Protein AF-A0A3C0W5I1-F1 (afdb_monomer)

Nearest PDB structures (foldseek):
  7qz1-assembly2_B-2  TM=9.231E-01  e=5.854E-04  Ancylobacter novellus DSM 506
  1gdh-assembly1_B  TM=9.721E-01  e=2.078E-03  Hyphomicrobium methylovorum
  8bxx-assembly1_AA  TM=9.087E-01  e=1.362E-03  Granulicella mallensis MP5ACTX8
  3jtm-assembly1_A  TM=9.121E-01  e=1.683E-03  Arabidopsis thaliana
  7ya4-assembly1_A  TM=9.364E-01  e=2.393E-03  Novosphingobium sp. AP12

Solvent-accessible surface area (backbone atoms only — not comparable to full-atom values): 3088 Å² total; per-residue (Å²): 104,48,73,52,77,66,38,50,57,49,34,53,54,38,44,78,70,72,48,85,40,69,31,30,48,102,60,81,73,60,64,73,58,29,61,75,40,58,41,49,79,32,92,47,62,67,67,59,69,75,105

Secondary structure (DSSP, 8-state):
---SHHHHHHHHHHHHTT--EEEE-SSPPPHHHHHHHTEEEES-HHHHHT-

Structure (mmCIF, N/CA/C/O backbone):
data_AF-A0A3C0W5I1-F1
#
_entry.id   AF-A0A3C0W5I1-F1
#
loop_
_atom_site.group_PDB
_atom_site.id
_atom_site.type_symbol
_atom_site.label_atom_id
_atom_site.l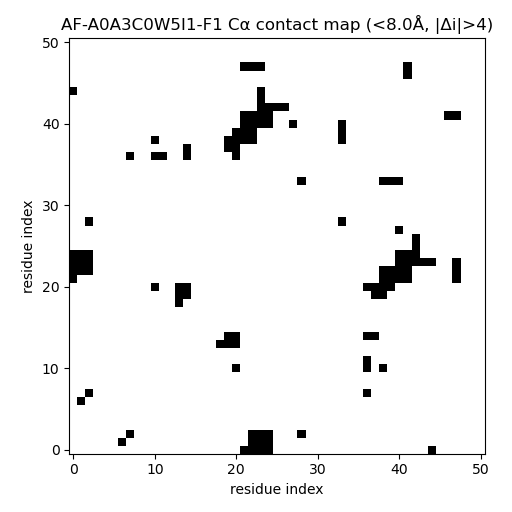abel_alt_id
_atom_site.label_comp_id
_atom_site.label_asym_id
_atom_site.label_entity_id
_atom_site.label_seq_id
_atom_site.pdbx_PDB_ins_code
_atom_site.Cartn_x
_atom_site.Cartn_y
_atom_site.Cartn_z
_atom_site.occupancy
_atom_site.B_iso_or_equiv
_atom_site.auth_seq_id
_atom_site.auth_comp_id
_atom_site.auth_asym_id
_atom_site.auth_atom_id
_atom_site.pdbx_PDB_model_num
ATOM 1 N N . VAL A 1 1 ? 7.666 2.304 -0.098 1.00 94.44 1 VAL A N 1
ATOM 2 C CA . VAL A 1 1 ? 8.444 2.254 -1.364 1.00 94.44 1 VAL A CA 1
ATOM 3 C C . VAL A 1 1 ? 9.115 0.899 -1.463 1.00 94.44 1 VAL A C 1
ATOM 5 O O . VAL A 1 1 ? 9.806 0.521 -0.525 1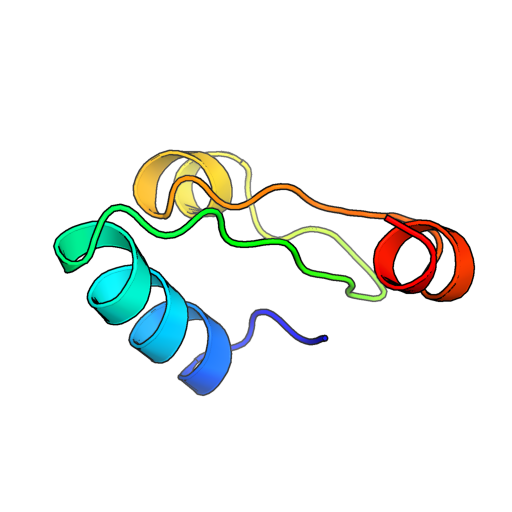.00 94.44 1 VAL A O 1
ATOM 8 N N . GLY A 1 2 ? 8.889 0.151 -2.540 1.00 95.38 2 GLY A N 1
ATOM 9 C CA . GLY A 1 2 ? 9.347 -1.233 -2.644 1.00 95.38 2 GLY A CA 1
ATOM 10 C C . GLY A 1 2 ? 8.344 -2.249 -2.079 1.00 95.38 2 GLY A C 1
ATOM 11 O O . GLY A 1 2 ? 7.736 -2.021 -1.037 1.00 95.38 2 GLY A O 1
ATOM 12 N N . MET A 1 3 ? 8.224 -3.406 -2.737 1.00 97.75 3 MET A N 1
ATOM 13 C CA . MET A 1 3 ? 7.486 -4.587 -2.251 1.00 97.75 3 MET A CA 1
ATOM 14 C C . MET A 1 3 ? 8.207 -5.896 -2.633 1.00 97.75 3 MET A C 1
ATOM 16 O O . MET A 1 3 ? 7.636 -6.830 -3.191 1.00 97.75 3 MET A O 1
ATOM 20 N N . GLY A 1 4 ? 9.520 -5.933 -2.379 1.00 95.75 4 GLY A N 1
ATOM 21 C CA . GLY A 1 4 ? 10.340 -7.148 -2.475 1.00 95.75 4 GLY A CA 1
ATOM 22 C C . GLY A 1 4 ? 10.271 -7.996 -1.199 1.00 95.75 4 GLY A C 1
ATOM 23 O O . GLY A 1 4 ? 9.416 -7.777 -0.347 1.00 95.75 4 GLY A O 1
ATOM 24 N N . ARG A 1 5 ? 11.219 -8.924 -1.008 1.00 97.00 5 ARG A N 1
ATOM 25 C CA . ARG A 1 5 ? 11.245 -9.839 0.158 1.00 97.00 5 ARG A CA 1
ATOM 26 C C . ARG A 1 5 ? 11.110 -9.119 1.510 1.00 97.00 5 ARG A C 1
ATOM 28 O O . ARG A 1 5 ? 10.299 -9.517 2.339 1.00 97.00 5 ARG A O 1
ATOM 35 N N . ILE A 1 6 ? 11.873 -8.040 1.709 1.00 97.19 6 ILE A N 1
ATOM 36 C CA . ILE A 1 6 ? 11.842 -7.244 2.949 1.00 97.19 6 ILE A CA 1
ATOM 37 C C . ILE A 1 6 ? 10.511 -6.491 3.081 1.00 97.19 6 ILE A C 1
ATOM 39 O O . ILE A 1 6 ? 9.900 -6.523 4.145 1.00 97.19 6 ILE A O 1
ATOM 43 N N . GLY A 1 7 ? 10.035 -5.869 1.997 1.00 97.31 7 GLY A N 1
ATOM 44 C CA . GLY A 1 7 ? 8.769 -5.131 1.988 1.00 97.31 7 GLY A CA 1
ATOM 45 C C . GLY A 1 7 ? 7.576 -6.015 2.353 1.00 97.31 7 GLY A C 1
ATOM 46 O O . GLY A 1 7 ? 6.780 -5.641 3.206 1.00 97.31 7 GLY A O 1
ATOM 47 N N . GLN A 1 8 ? 7.509 -7.231 1.805 1.00 97.75 8 GLN A N 1
ATOM 48 C CA . GLN A 1 8 ? 6.444 -8.189 2.119 1.00 97.75 8 GLN A CA 1
ATOM 49 C C . GLN A 1 8 ? 6.508 -8.678 3.574 1.00 97.75 8 GLN A C 1
ATOM 51 O O . GLN A 1 8 ? 5.481 -8.796 4.239 1.00 97.75 8 GLN A O 1
ATOM 56 N N . ALA A 1 9 ? 7.711 -8.939 4.101 1.00 98.06 9 ALA A N 1
ATOM 57 C CA . ALA A 1 9 ? 7.880 -9.309 5.507 1.00 98.06 9 ALA A CA 1
ATOM 58 C C . ALA A 1 9 ? 7.445 -8.181 6.457 1.00 98.06 9 ALA A C 1
ATOM 60 O O . ALA A 1 9 ? 6.822 -8.449 7.485 1.00 98.06 9 ALA A O 1
ATOM 61 N N . LEU A 1 10 ? 7.737 -6.926 6.103 1.00 97.62 10 LEU A N 1
ATOM 62 C CA . LEU A 1 10 ? 7.296 -5.759 6.862 1.00 97.62 10 LEU A CA 1
ATOM 63 C C . LEU A 1 10 ? 5.776 -5.573 6.777 1.00 97.62 10 LEU A C 1
ATOM 65 O O . LEU A 1 10 ? 5.141 -5.376 7.808 1.00 97.62 10 LEU A O 1
ATOM 69 N N . ALA A 1 11 ? 5.189 -5.710 5.585 1.00 97.75 11 ALA A N 1
ATOM 70 C CA . ALA A 1 11 ? 3.748 -5.599 5.369 1.00 97.75 11 ALA A CA 1
ATOM 71 C C . ALA A 1 11 ? 2.955 -6.630 6.188 1.00 97.75 11 ALA A C 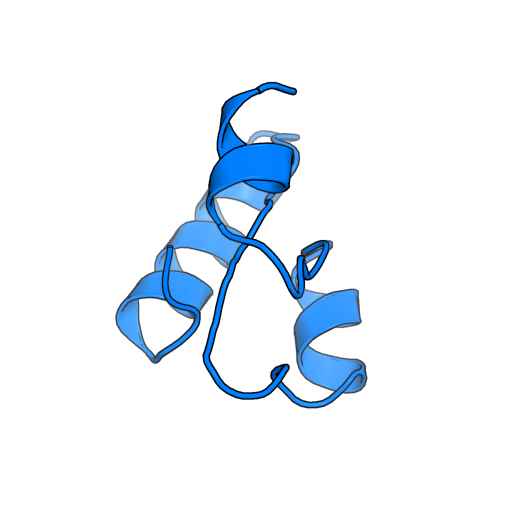1
ATOM 73 O O . ALA A 1 11 ? 1.975 -6.271 6.836 1.00 97.75 11 ALA A O 1
ATOM 74 N N . ARG A 1 12 ? 3.424 -7.888 6.265 1.00 97.00 12 ARG A N 1
ATOM 75 C CA . ARG A 1 12 ? 2.809 -8.909 7.137 1.00 97.00 12 ARG A CA 1
ATOM 76 C C . ARG A 1 12 ? 2.786 -8.500 8.606 1.00 97.00 12 ARG A C 1
ATOM 78 O O . ARG A 1 12 ? 1.790 -8.729 9.285 1.00 97.00 12 ARG A O 1
ATOM 85 N N . ARG A 1 13 ? 3.867 -7.890 9.099 1.00 97.62 13 ARG A N 1
ATOM 86 C CA . ARG A 1 13 ? 3.921 -7.386 10.480 1.00 97.62 13 ARG A CA 1
ATOM 87 C C . ARG A 1 13 ? 2.978 -6.201 10.657 1.00 97.62 13 ARG A C 1
ATOM 89 O O . ARG A 1 13 ? 2.184 -6.214 11.583 1.00 97.62 13 ARG A O 1
ATOM 96 N N . ALA A 1 14 ? 3.012 -5.233 9.744 1.00 97.44 14 ALA A N 1
ATOM 97 C CA . ALA A 1 14 ? 2.145 -4.054 9.761 1.00 97.44 14 ALA A CA 1
ATOM 98 C C . ALA A 1 14 ? 0.648 -4.424 9.779 1.00 97.44 14 ALA A C 1
ATOM 100 O O . ALA A 1 14 ? -0.115 -3.852 10.556 1.00 97.44 14 ALA A O 1
ATOM 101 N N . LYS A 1 15 ? 0.247 -5.448 9.012 1.00 95.31 15 LYS A N 1
ATOM 102 C CA . LYS A 1 15 ? -1.122 -5.986 9.006 1.00 95.31 15 LYS 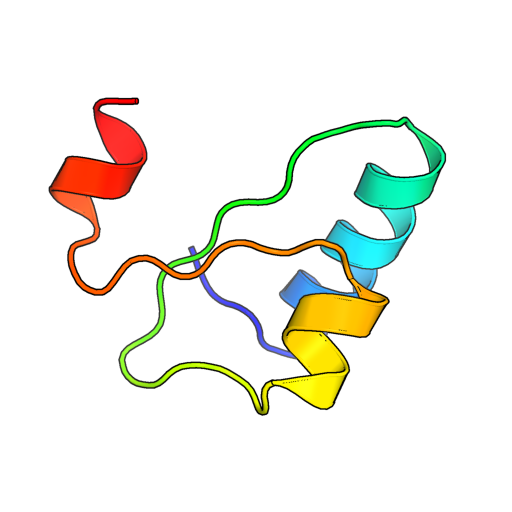A CA 1
ATOM 103 C C . LYS A 1 15 ? -1.567 -6.477 10.387 1.00 95.31 15 LYS A C 1
ATOM 105 O O . LYS A 1 15 ? -2.694 -6.208 10.789 1.00 95.31 15 LYS A O 1
ATOM 110 N N . ALA A 1 16 ? -0.687 -7.143 11.138 1.00 95.19 16 ALA A N 1
ATOM 111 C CA . ALA A 1 16 ? -0.989 -7.593 12.501 1.00 95.19 16 ALA A CA 1
ATOM 112 C C . ALA A 1 16 ? -1.224 -6.427 13.481 1.00 95.19 16 ALA A C 1
ATOM 114 O O . ALA A 1 16 ? -1.894 -6.603 14.493 1.00 95.19 16 ALA A O 1
ATOM 115 N N . PHE A 1 17 ? -0.715 -5.235 13.159 1.00 96.50 17 PHE A N 1
ATOM 116 C CA . PHE A 1 17 ? -0.943 -4.001 13.911 1.00 96.50 17 PHE A CA 1
ATOM 117 C C . PHE A 1 17 ? -2.110 -3.160 13.364 1.00 96.50 17 PHE A C 1
ATOM 119 O O . PHE A 1 17 ? -2.301 -2.031 13.805 1.00 96.50 17 PHE A O 1
ATOM 126 N N . GLY A 1 18 ? -2.880 -3.670 12.395 1.00 95.19 18 GLY A N 1
ATOM 127 C CA . GLY A 1 18 ? -3.996 -2.937 11.787 1.00 95.19 18 GLY A CA 1
ATOM 128 C C . GLY A 1 18 ? -3.566 -1.734 10.939 1.00 95.19 18 GLY A C 1
ATOM 129 O O . GLY A 1 18 ? -4.379 -0.855 10.664 1.00 95.19 18 GLY A O 1
ATOM 130 N N . MET A 1 19 ? -2.295 -1.668 10.532 1.00 96.44 19 MET A N 1
ATOM 131 C CA . MET A 1 19 ? -1.791 -0.579 9.697 1.00 96.44 19 MET A CA 1
ATOM 132 C C . MET A 1 19 ? -2.201 -0.765 8.235 1.00 96.44 19 MET A C 1
ATOM 134 O O . MET A 1 19 ? -2.206 -1.881 7.714 1.00 96.44 19 MET A O 1
ATOM 138 N N . GLN A 1 20 ? -2.455 0.349 7.549 1.00 94.75 20 GLN A N 1
ATOM 139 C CA . GLN A 1 20 ? -2.614 0.366 6.096 1.00 94.75 20 GLN A CA 1
ATOM 140 C C . GLN A 1 20 ? -1.238 0.387 5.431 1.00 94.75 20 GLN A C 1
ATOM 142 O O . GLN A 1 20 ? -0.376 1.195 5.781 1.00 94.75 20 GLN A O 1
ATOM 147 N N . VAL A 1 21 ? -1.020 -0.510 4.470 1.00 96.56 21 VAL A N 1
ATOM 148 C CA . VAL A 1 21 ? 0.249 -0.610 3.748 1.00 96.56 21 VAL A CA 1
ATOM 149 C C . VAL A 1 21 ? 0.071 -0.030 2.353 1.00 96.56 21 VAL A C 1
ATOM 151 O O . VAL A 1 21 ? -0.695 -0.549 1.546 1.00 96.56 21 VAL A O 1
ATOM 154 N N . HIS A 1 22 ? 0.828 1.019 2.046 1.00 97.88 22 HIS A N 1
ATOM 155 C CA . HIS A 1 22 ? 0.939 1.570 0.699 1.00 97.88 22 HIS A CA 1
ATOM 156 C C . HIS A 1 22 ? 2.332 1.286 0.137 1.00 97.88 22 HIS A C 1
ATOM 158 O O . HIS A 1 22 ? 3.337 1.336 0.857 1.00 97.88 22 HIS A O 1
ATOM 164 N N . TYR A 1 23 ? 2.415 0.965 -1.152 1.00 98.00 23 TYR A N 1
ATOM 165 C CA . TYR A 1 23 ? 3.693 0.724 -1.807 1.00 98.00 23 TYR A CA 1
ATOM 166 C C . TYR A 1 23 ? 3.727 1.251 -3.235 1.00 98.00 23 TYR A C 1
ATOM 168 O O . TYR A 1 23 ? 2.733 1.261 -3.950 1.00 98.00 23 TYR A O 1
ATOM 176 N N . HIS A 1 24 ? 4.934 1.600 -3.662 1.00 98.19 24 HIS A N 1
ATOM 177 C CA . HIS A 1 24 ? 5.250 1.958 -5.033 1.00 98.19 24 HIS A CA 1
AT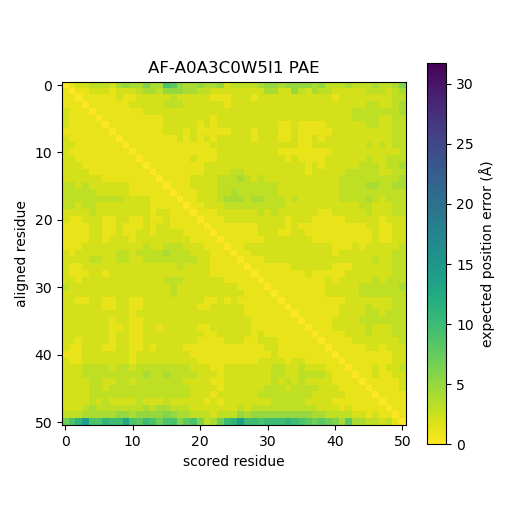OM 178 C C . HIS A 1 24 ? 6.402 1.075 -5.516 1.00 98.19 24 HIS A C 1
ATOM 180 O O . HIS A 1 24 ? 7.409 0.922 -4.817 1.00 98.19 24 HIS A O 1
ATOM 186 N N . ASN A 1 25 ? 6.235 0.503 -6.704 1.00 97.31 25 ASN A N 1
ATOM 187 C CA . ASN A 1 25 ? 7.208 -0.279 -7.460 1.00 97.31 25 ASN A CA 1
ATOM 188 C C . ASN A 1 25 ? 7.064 0.097 -8.938 1.00 97.31 25 ASN A C 1
ATOM 190 O O . ASN A 1 25 ? 5.961 0.405 -9.376 1.00 97.31 25 ASN A O 1
ATOM 194 N N . ARG A 1 26 ? 8.123 -0.117 -9.734 1.00 96.38 26 ARG A N 1
ATOM 195 C CA . ARG A 1 26 ? 8.061 -0.023 -11.209 1.00 96.38 26 ARG A CA 1
ATOM 196 C C . ARG A 1 26 ? 6.966 -0.897 -11.841 1.00 96.38 26 ARG A C 1
ATOM 198 O O . ARG A 1 26 ? 6.458 -0.564 -12.901 1.00 96.38 26 ARG A O 1
ATOM 205 N N . LYS A 1 27 ? 6.661 -2.043 -11.228 1.00 96.56 27 LYS A N 1
ATOM 206 C CA . LYS A 1 27 ? 5.544 -2.929 -11.582 1.00 96.56 27 LYS A CA 1
ATOM 207 C C . LYS A 1 27 ? 4.884 -3.427 -10.293 1.00 96.56 27 LYS A C 1
ATOM 209 O O . LYS A 1 27 ? 5.623 -3.690 -9.332 1.00 96.56 27 LYS A O 1
ATOM 214 N N . PRO A 1 28 ? 3.550 -3.571 -10.247 1.00 97.75 28 PRO A N 1
ATOM 215 C CA . PRO A 1 28 ? 2.871 -4.108 -9.075 1.00 97.75 28 PRO A CA 1
ATOM 216 C C . PRO A 1 28 ? 3.343 -5.536 -8.777 1.00 97.75 28 PRO A C 1
ATOM 218 O O . PRO A 1 28 ? 3.848 -6.242 -9.656 1.00 97.75 28 PRO A O 1
ATOM 221 N N . VAL A 1 29 ? 3.215 -5.956 -7.516 1.00 97.94 29 VAL A N 1
ATOM 222 C CA . VAL A 1 29 ? 3.289 -7.389 -7.202 1.00 97.94 29 VAL A CA 1
ATOM 223 C C . VAL A 1 29 ? 2.010 -8.073 -7.702 1.00 97.94 29 VAL A C 1
ATOM 225 O O . VAL A 1 29 ? 1.020 -7.378 -7.909 1.00 97.94 29 VAL A O 1
ATOM 228 N N . PRO A 1 30 ? 2.006 -9.402 -7.905 1.00 98.25 30 PRO A N 1
ATOM 229 C CA . PRO A 1 30 ? 0.782 -10.130 -8.228 1.00 98.25 30 PRO A CA 1
ATOM 230 C C . PRO A 1 30 ? -0.354 -9.822 -7.247 1.00 98.25 30 PRO A C 1
ATOM 232 O O . PRO A 1 30 ? -0.107 -9.744 -6.041 1.00 98.25 30 PRO A O 1
ATOM 235 N N . ASP A 1 31 ? -1.583 -9.726 -7.755 1.00 97.50 31 ASP A N 1
ATOM 236 C CA . ASP A 1 31 ? -2.764 -9.327 -6.976 1.00 97.50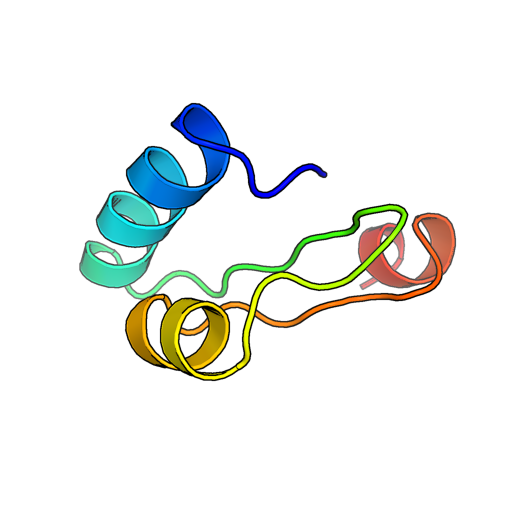 31 ASP A CA 1
ATOM 237 C C . ASP A 1 31 ? -2.971 -10.202 -5.737 1.00 97.50 31 ASP A C 1
ATOM 239 O O . ASP A 1 31 ? -3.180 -9.684 -4.647 1.00 97.50 31 ASP A O 1
ATOM 243 N N . MET A 1 32 ? -2.748 -11.515 -5.858 1.00 98.06 32 MET A N 1
ATOM 244 C CA . MET A 1 32 ? -2.792 -12.456 -4.730 1.00 98.06 32 MET A CA 1
ATOM 245 C C . MET A 1 32 ? -1.894 -12.023 -3.556 1.00 98.06 32 MET A C 1
ATOM 247 O O . MET A 1 32 ? -2.281 -12.146 -2.397 1.00 98.06 32 MET A O 1
ATOM 251 N N . ILE A 1 33 ? -0.696 -11.499 -3.841 1.00 97.38 33 ILE A N 1
ATOM 252 C CA . ILE A 1 33 ? 0.228 -11.016 -2.806 1.00 97.38 33 ILE A CA 1
ATOM 253 C C . ILE A 1 33 ? -0.268 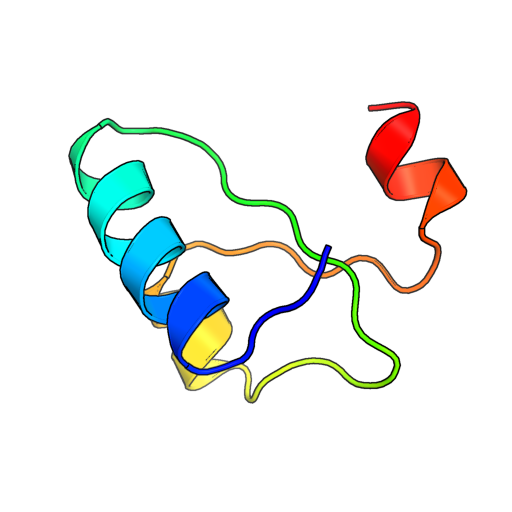-9.685 -2.237 1.00 97.38 33 ILE A C 1
ATOM 255 O O . ILE A 1 33 ? -0.191 -9.469 -1.029 1.00 97.38 33 ILE A O 1
ATOM 259 N N . ALA A 1 34 ? -0.765 -8.781 -3.083 1.00 97.06 34 ALA A N 1
ATOM 260 C CA . ALA A 1 34 ? -1.299 -7.499 -2.629 1.00 97.06 34 ALA A CA 1
ATOM 261 C C . ALA A 1 34 ? -2.506 -7.695 -1.692 1.00 97.06 34 ALA A C 1
ATOM 263 O O . ALA A 1 34 ? -2.549 -7.096 -0.617 1.00 97.06 34 ALA A O 1
ATOM 264 N N . GLU A 1 35 ? -3.421 -8.598 -2.046 1.00 96.81 35 GLU A N 1
ATOM 265 C CA . GLU A 1 35 ? -4.594 -8.975 -1.253 1.00 96.81 35 GLU A CA 1
ATOM 266 C C . GLU A 1 35 ? -4.213 -9.659 0.066 1.00 96.81 35 GLU A C 1
ATOM 268 O O . GLU A 1 35 ? -4.689 -9.249 1.128 1.00 96.81 35 GLU A O 1
ATOM 273 N N . GLU A 1 36 ? -3.303 -10.646 0.039 1.00 96.38 36 GLU A N 1
ATOM 274 C CA . GLU A 1 36 ? -2.794 -11.304 1.255 1.00 96.38 36 GLU A CA 1
ATOM 275 C C . GLU A 1 36 ? -2.267 -10.264 2.253 1.00 96.38 36 GLU A C 1
ATOM 277 O O . GLU A 1 36 ? -2.546 -10.329 3.455 1.00 96.38 36 GLU A O 1
ATOM 282 N N . LEU A 1 37 ? -1.522 -9.278 1.754 1.00 96.88 37 LEU A N 1
ATOM 283 C CA . LEU A 1 37 ? -0.864 -8.264 2.568 1.00 96.88 37 LEU A CA 1
ATOM 284 C C . LEU A 1 37 ? -1.765 -7.074 2.917 1.00 96.88 37 LEU A C 1
ATOM 286 O O . LEU A 1 37 ? -1.384 -6.285 3.780 1.00 96.88 37 LEU A O 1
ATOM 290 N N . GLY A 1 38 ? -2.933 -6.936 2.282 1.00 96.31 38 GLY A N 1
ATOM 291 C CA . GLY A 1 38 ? -3.754 -5.726 2.378 1.00 96.31 38 GLY A CA 1
ATOM 292 C C . GLY A 1 38 ? -3.004 -4.479 1.896 1.00 96.31 38 GLY A C 1
ATOM 293 O O . GLY A 1 38 ? -3.126 -3.410 2.494 1.00 96.31 38 GLY A O 1
ATOM 294 N N . ALA A 1 39 ? -2.161 -4.633 0.872 1.00 97.69 39 ALA A N 1
ATOM 295 C CA . ALA A 1 39 ? -1.269 -3.592 0.386 1.00 97.69 39 ALA A CA 1
ATOM 296 C C . ALA A 1 39 ? -1.849 -2.884 -0.846 1.00 97.69 39 ALA A C 1
ATOM 298 O O . ALA A 1 39 ? -2.223 -3.527 -1.822 1.00 97.69 39 ALA A O 1
ATOM 299 N N . THR A 1 40 ? -1.869 -1.552 -0.831 1.00 97.88 40 THR A N 1
ATOM 300 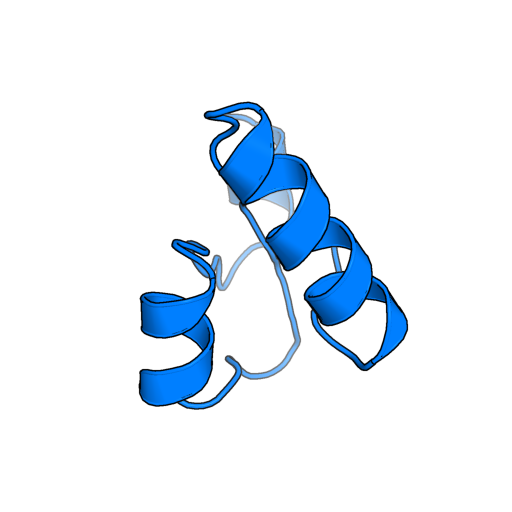C CA . THR A 1 40 ? -2.340 -0.727 -1.955 1.00 97.88 40 THR A CA 1
ATOM 301 C C . THR A 1 40 ? -1.161 -0.252 -2.800 1.00 97.88 40 THR A C 1
ATOM 303 O O . THR A 1 40 ? -0.234 0.378 -2.278 1.00 97.88 40 THR A O 1
ATOM 306 N N . TRP A 1 41 ? -1.199 -0.545 -4.100 1.00 98.00 41 TRP A N 1
ATOM 307 C CA . TRP A 1 41 ? -0.194 -0.089 -5.059 1.00 98.00 41 TRP A CA 1
ATOM 308 C C . TRP A 1 41 ? -0.464 1.337 -5.536 1.00 98.00 41 TRP A C 1
ATOM 310 O O . TRP A 1 41 ? -1.613 1.710 -5.750 1.00 98.00 41 TRP A O 1
ATOM 320 N N . TRP A 1 42 ? 0.614 2.083 -5.756 1.00 98.00 42 TRP A N 1
ATOM 321 C CA . TRP A 1 42 ? 0.620 3.382 -6.415 1.00 98.00 42 TRP A CA 1
ATOM 322 C C . TRP A 1 42 ? 1.586 3.360 -7.599 1.00 98.00 42 TRP A C 1
ATOM 324 O O . TRP A 1 42 ? 2.735 2.916 -7.469 1.00 98.00 42 TRP A O 1
ATOM 334 N 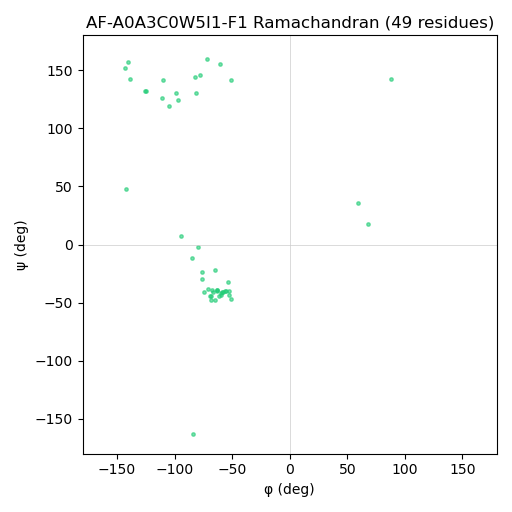N . ASP A 1 43 ? 1.122 3.840 -8.748 1.00 97.00 43 ASP A N 1
ATOM 335 C CA . ASP A 1 43 ? 1.901 3.993 -9.979 1.00 97.00 43 ASP A CA 1
ATOM 336 C C . ASP A 1 43 ? 2.837 5.208 -9.930 1.00 97.00 43 ASP A C 1
ATOM 338 O O . ASP A 1 43 ? 3.933 5.154 -10.483 1.00 97.00 43 ASP A O 1
ATOM 342 N N . ASP A 1 44 ? 2.451 6.242 -9.187 1.00 97.06 44 ASP A N 1
ATOM 343 C CA . ASP A 1 44 ? 3.228 7.446 -8.915 1.00 97.06 44 ASP A CA 1
ATOM 344 C C . ASP A 1 44 ? 3.663 7.500 -7.440 1.00 97.06 44 ASP A C 1
ATOM 346 O O . ASP A 1 44 ? 2.857 7.382 -6.511 1.00 97.06 44 ASP A O 1
ATOM 350 N N . LEU A 1 45 ? 4.969 7.664 -7.219 1.00 96.62 45 LEU A N 1
ATOM 351 C CA . LEU A 1 45 ? 5.537 7.759 -5.881 1.00 96.62 45 LEU A CA 1
ATOM 352 C C . LEU A 1 45 ? 5.113 9.048 -5.170 1.00 96.62 45 LEU A C 1
ATOM 354 O O . LEU A 1 45 ? 4.842 9.010 -3.969 1.00 96.62 45 LEU A O 1
ATOM 358 N N . ASP A 1 46 ? 5.052 10.166 -5.886 1.00 97.25 46 ASP A N 1
ATOM 359 C CA . ASP A 1 46 ? 4.794 11.472 -5.283 1.00 97.25 46 ASP A CA 1
ATOM 360 C C . ASP A 1 46 ? 3.341 11.563 -4.809 1.00 97.25 46 ASP A C 1
ATOM 362 O O . ASP A 1 46 ? 3.073 12.027 -3.699 1.00 97.25 46 ASP A O 1
ATOM 366 N N . GLN A 1 47 ? 2.404 11.003 -5.580 1.00 96.62 47 GLN A N 1
ATOM 367 C CA . GLN A 1 47 ? 1.001 10.893 -5.168 1.00 96.62 47 GLN A CA 1
ATOM 368 C C . GLN A 1 47 ? 0.825 10.018 -3.922 1.00 96.62 47 GLN A C 1
ATOM 370 O O . GLN A 1 47 ? 0.046 10.362 -3.035 1.00 96.62 47 GLN A O 1
ATOM 375 N N . MET A 1 48 ? 1.577 8.916 -3.818 1.00 97.00 48 MET A N 1
ATOM 376 C CA . MET A 1 48 ? 1.546 8.059 -2.630 1.00 97.00 48 MET A CA 1
ATOM 377 C C . MET A 1 48 ? 2.033 8.797 -1.376 1.00 97.00 48 MET A C 1
ATOM 379 O O . MET A 1 48 ? 1.494 8.579 -0.294 1.00 97.00 48 MET A O 1
ATOM 383 N N . LEU A 1 49 ? 3.075 9.625 -1.501 1.00 95.44 49 LEU A N 1
ATOM 384 C CA . LEU A 1 49 ? 3.673 10.353 -0.376 1.00 95.44 49 LEU A CA 1
ATOM 385 C C . LEU A 1 49 ? 2.847 11.564 0.070 1.00 95.44 49 LEU A C 1
ATOM 387 O O . LEU A 1 49 ? 2.975 11.986 1.216 1.00 95.44 49 LEU A O 1
ATOM 391 N N . ALA A 1 50 ? 2.017 12.116 -0.814 1.00 95.81 50 ALA A N 1
ATOM 392 C CA . ALA A 1 50 ? 1.142 13.246 -0.514 1.00 95.81 50 ALA A CA 1
ATOM 393 C C . ALA A 1 50 ? -0.150 12.862 0.241 1.00 95.81 50 ALA A C 1
ATOM 395 O O . ALA A 1 50 ? -0.959 13.743 0.537 1.00 95.81 50 ALA A O 1
ATOM 396 N N . ARG A 1 51 ? -0.367 11.568 0.509 1.00 86.25 51 ARG A N 1
ATOM 397 C CA . ARG A 1 51 ? -1.561 11.024 1.170 1.00 86.25 51 ARG A CA 1
ATOM 398 C C . ARG A 1 51 ? -1.501 11.076 2.695 1.00 86.25 51 ARG A C 1
ATOM 400 O O . ARG A 1 51 ? -0.409 10.860 3.260 1.00 86.25 51 ARG A O 1
#

Radius of gyration: 10.22 Å; Cα contacts (8 Å, |Δi|>4): 60; chains: 1; bounding box: 16×26×26 Å

Sequence (51 aa):
VGMGRIGQALARRAKAFGMQVHYHNRKPVPDMIAEELGATWWDDLDQMLAR

Mean predicted aligned error: 2.02 Å

pLDDT: mean 96.73, std 1.76, range [86.25, 98.25]

Foldseek 3Di:
DDDPPVNLVVLQVCVVVVHAAEDEDCDDDPPVSCVVSNYHYDPDPVVVVVD